Protein AF-A0A2J6XU06-F1 (afdb_monomer)

Structure (mmCIF, N/CA/C/O backbone):
data_AF-A0A2J6XU06-F1
#
_entry.id   AF-A0A2J6XU06-F1
#
loop_
_atom_site.group_PDB
_atom_site.id
_atom_site.type_symbol
_atom_site.label_atom_id
_atom_site.label_alt_id
_atom_site.label_comp_id
_atom_site.label_asym_id
_atom_site.label_entity_id
_atom_site.label_seq_id
_atom_site.pdbx_PDB_ins_code
_atom_site.Cartn_x
_atom_site.Cartn_y
_atom_site.Cartn_z
_atom_site.occupancy
_atom_site.B_iso_or_equiv
_atom_site.auth_seq_id
_atom_site.auth_comp_id
_atom_site.auth_asym_id
_atom_site.auth_atom_id
_atom_site.pdbx_PDB_model_num
ATOM 1 N N . MET A 1 1 ? -51.355 13.687 33.586 1.00 67.88 1 MET A N 1
ATOM 2 C CA . MET A 1 1 ? -50.413 12.546 33.483 1.00 67.88 1 MET A CA 1
ATOM 3 C C . MET A 1 1 ? -50.213 12.056 32.044 1.00 67.88 1 MET A C 1
ATOM 5 O O . MET A 1 1 ? -49.073 11.994 31.612 1.00 67.88 1 MET A O 1
ATOM 9 N N . LYS A 1 2 ? -51.275 11.806 31.255 1.00 71.44 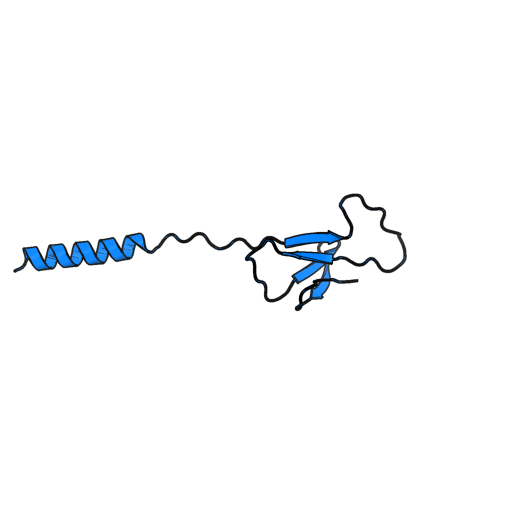2 LYS A N 1
ATOM 10 C CA . LYS A 1 2 ? -51.166 11.309 29.860 1.00 71.44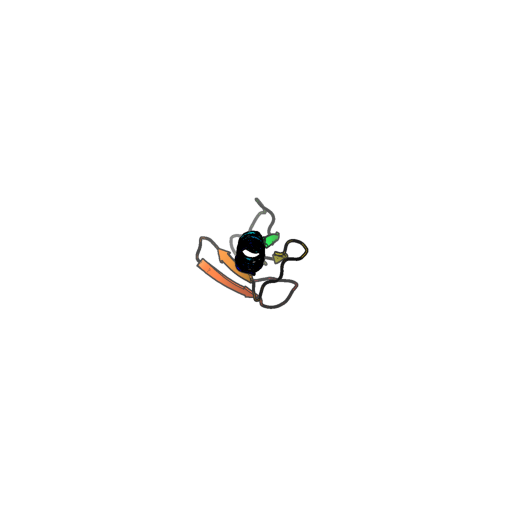 2 LYS A CA 1
ATOM 11 C C . LYS A 1 2 ? -50.379 12.225 28.894 1.00 71.44 2 LYS A C 1
ATOM 13 O O . LYS A 1 2 ? -49.582 11.732 28.110 1.00 71.44 2 LYS A O 1
ATOM 18 N N . LYS A 1 3 ? -50.541 13.557 28.997 1.00 70.94 3 LYS A N 1
ATOM 19 C CA . LYS A 1 3 ? -49.826 14.551 28.160 1.00 70.94 3 LYS A CA 1
ATOM 20 C C . LYS A 1 3 ? -48.304 14.566 28.389 1.00 70.94 3 LYS A C 1
ATOM 22 O O . LYS A 1 3 ? -47.551 14.734 27.442 1.00 70.94 3 LYS A O 1
ATOM 27 N N . VAL A 1 4 ? -47.862 14.348 29.632 1.00 76.50 4 VAL A N 1
ATOM 28 C CA . VAL A 1 4 ? -46.434 14.305 30.005 1.00 76.50 4 VAL A CA 1
ATOM 29 C C . VAL A 1 4 ? -45.774 13.027 29.478 1.00 76.50 4 VAL A C 1
ATOM 31 O O . VAL A 1 4 ? -44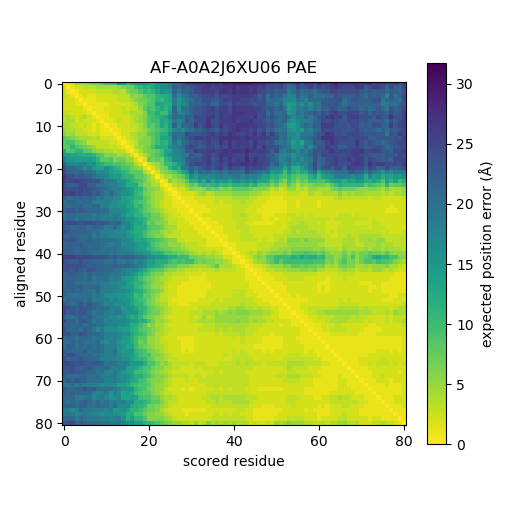.677 13.084 28.941 1.00 76.50 4 VAL A O 1
ATOM 34 N N . PHE A 1 5 ? -46.480 11.893 29.534 1.00 79.00 5 PHE A N 1
ATOM 35 C CA . PHE A 1 5 ? -46.021 10.626 28.951 1.00 79.00 5 PHE A CA 1
ATOM 36 C C . PHE A 1 5 ? -45.850 10.698 27.427 1.00 79.00 5 PHE A C 1
ATOM 38 O O . PHE A 1 5 ? -44.869 10.194 26.889 1.00 79.00 5 PHE A O 1
ATOM 45 N N . TYR A 1 6 ? -46.781 11.365 26.738 1.00 80.12 6 TYR A N 1
ATOM 46 C CA . TYR A 1 6 ? -46.716 11.554 25.287 1.00 80.1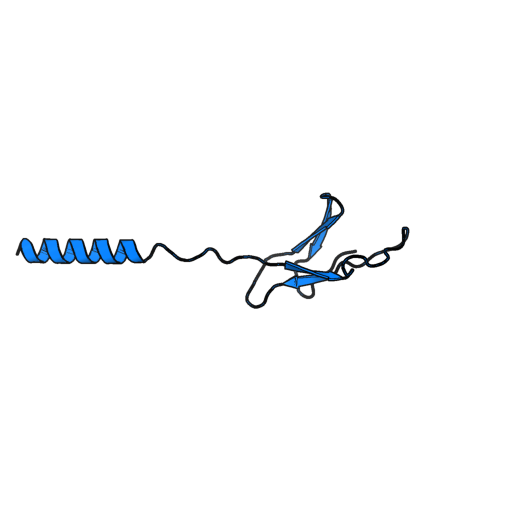2 6 TYR A CA 1
ATOM 47 C C . TYR A 1 6 ? -45.529 12.438 24.879 1.00 80.12 6 TYR A C 1
ATOM 49 O O . TYR A 1 6 ? -44.819 12.130 23.927 1.00 80.12 6 TYR A O 1
ATOM 57 N N . LEU A 1 7 ? -45.272 13.504 25.644 1.00 80.56 7 LEU A N 1
ATOM 58 C CA . LEU A 1 7 ? -44.152 14.415 25.409 1.00 80.56 7 LEU A CA 1
ATOM 59 C C . LEU A 1 7 ? -42.795 13.724 25.615 1.00 80.56 7 LEU A C 1
ATOM 61 O O . LEU A 1 7 ? -41.893 13.893 24.800 1.00 80.56 7 LEU A O 1
ATOM 65 N N . ILE A 1 8 ? -42.672 12.901 26.663 1.00 81.56 8 ILE A N 1
ATOM 66 C CA . ILE A 1 8 ? -41.469 12.097 26.929 1.00 81.56 8 ILE A CA 1
ATOM 67 C C . ILE A 1 8 ? -41.259 11.058 25.817 1.00 81.56 8 ILE A C 1
ATOM 69 O O . ILE A 1 8 ? -40.141 10.900 25.337 1.00 81.56 8 ILE A O 1
ATOM 73 N N . SER A 1 9 ? -42.323 10.396 25.352 1.00 79.69 9 SER A N 1
ATOM 74 C CA . SER A 1 9 ? -42.242 9.422 24.256 1.00 79.69 9 SER A CA 1
ATOM 75 C C . SER A 1 9 ? -41.801 10.060 22.931 1.00 79.69 9 SER A C 1
ATOM 77 O O . SER A 1 9 ? -40.933 9.505 22.261 1.00 79.69 9 SER A O 1
ATOM 79 N N . ILE A 1 10 ? -42.320 11.245 22.586 1.00 81.25 10 ILE A N 1
ATOM 80 C CA . ILE A 1 10 ? -41.904 11.999 21.390 1.00 81.25 10 ILE A CA 1
ATOM 81 C C . ILE A 1 10 ? -40.439 12.440 21.494 1.00 81.25 10 ILE A C 1
ATOM 83 O O . ILE A 1 10 ? -39.702 12.317 20.521 1.00 81.25 10 ILE A O 1
ATOM 87 N N . LEU A 1 11 ? -39.999 12.915 22.662 1.00 79.12 11 LEU A N 1
ATOM 88 C CA . LEU A 1 11 ? -38.616 13.349 22.881 1.00 79.12 11 LEU A CA 1
ATOM 89 C C . LEU A 1 11 ? -37.617 12.187 22.736 1.00 79.12 11 LEU A C 1
ATOM 91 O O . LEU A 1 11 ? -36.561 12.360 22.131 1.00 79.12 11 LEU A O 1
ATOM 95 N N . VAL A 1 12 ? -37.971 11.001 23.244 1.00 79.88 12 VAL A N 1
ATOM 96 C CA . VAL A 1 12 ? -37.164 9.772 23.120 1.00 79.88 12 VAL A CA 1
ATOM 97 C C . VAL A 1 12 ? -37.138 9.258 21.675 1.00 79.88 12 VAL A C 1
ATOM 99 O O . VAL A 1 12 ? -36.094 8.841 21.186 1.00 79.88 12 VAL A O 1
ATOM 102 N N . LEU A 1 13 ? -38.260 9.324 20.955 1.00 70.31 13 LEU A N 1
ATOM 103 C CA . LEU A 1 13 ? -38.308 8.986 19.527 1.00 70.31 13 LEU A CA 1
ATOM 104 C C . LEU A 1 13 ? -37.488 9.967 18.674 1.00 70.31 13 LEU A C 1
ATOM 106 O O . LEU A 1 13 ? -36.798 9.548 17.749 1.00 70.31 13 LEU A O 1
ATOM 110 N N . PHE A 1 14 ? -37.517 11.259 19.003 1.00 71.81 14 PHE A N 1
ATOM 111 C CA . PHE A 1 14 ? -36.775 12.296 18.287 1.00 71.81 14 PHE A CA 1
ATOM 112 C C . PHE A 1 14 ? -35.258 12.189 18.509 1.00 71.81 14 PHE A C 1
ATOM 114 O O . PHE A 1 14 ? -34.490 12.331 17.558 1.00 71.81 14 PHE A O 1
ATOM 121 N N . SER A 1 15 ? -34.812 11.866 19.729 1.00 67.81 15 SER A N 1
ATOM 122 C CA . SER A 1 15 ? -33.386 11.648 20.014 1.00 67.81 15 SER A CA 1
ATOM 123 C C . SER A 1 15 ? -32.830 10.397 19.326 1.00 67.81 15 SER A C 1
ATOM 125 O O . SER A 1 15 ? -31.693 10.417 18.854 1.00 67.81 15 SER A O 1
ATOM 127 N N . LEU A 1 16 ? -33.638 9.339 19.191 1.00 61.91 16 LEU A N 1
ATOM 128 C CA . LEU A 1 16 ? -33.268 8.124 18.457 1.00 61.91 16 LEU A CA 1
ATOM 129 C C . LEU A 1 16 ? -33.164 8.354 16.939 1.00 61.91 16 LEU A C 1
ATOM 131 O O . LEU A 1 16 ? -32.332 7.726 16.287 1.00 61.91 16 LEU A O 1
ATOM 135 N N . PHE A 1 17 ? -33.948 9.278 16.376 1.00 62.88 17 PHE A N 1
ATOM 136 C CA . PHE A 1 17 ? -33.907 9.610 14.945 1.00 62.88 17 PHE A CA 1
ATOM 137 C C . PHE A 1 17 ? -32.670 10.430 14.532 1.00 62.88 17 PHE A C 1
ATOM 139 O O . PHE A 1 17 ? -32.214 10.314 13.396 1.00 62.88 17 PHE A O 1
ATOM 146 N N . ILE A 1 18 ? -32.094 11.235 15.435 1.00 63.31 18 ILE A N 1
ATOM 147 C CA . ILE A 1 18 ? -30.947 12.116 15.125 1.00 63.31 18 ILE A CA 1
ATOM 148 C C . ILE A 1 18 ? -29.603 11.357 15.122 1.00 63.31 18 ILE A C 1
ATOM 150 O O . ILE A 1 18 ? -28.638 11.801 14.504 1.00 63.31 18 ILE A O 1
ATOM 154 N N . SER A 1 19 ? -29.529 10.177 15.745 1.00 67.56 19 SER A N 1
ATOM 155 C CA . SER A 1 19 ? -28.278 9.413 15.896 1.00 67.56 19 SER A CA 1
ATOM 156 C C . SER A 1 19 ? -27.813 8.666 14.630 1.00 67.56 19 SER A C 1
ATOM 158 O O . SER A 1 19 ? -26.754 8.039 14.654 1.00 67.56 19 SER A O 1
ATOM 160 N N . GLY A 1 20 ? -28.588 8.671 13.541 1.00 63.19 20 GLY A N 1
ATOM 161 C CA . GLY A 1 20 ? -28.405 7.722 12.434 1.00 63.19 20 GLY A CA 1
ATOM 162 C C . GLY A 1 20 ? -27.421 8.111 11.325 1.00 63.19 20 GLY A C 1
ATOM 163 O O . GLY A 1 20 ? -27.125 7.272 10.480 1.00 63.19 20 GLY A O 1
ATOM 164 N N . CYS A 1 21 ? -26.917 9.348 11.277 1.00 55.94 21 CYS A N 1
ATOM 165 C CA . CYS A 1 21 ? -26.161 9.834 10.116 1.00 55.94 21 CYS A CA 1
ATOM 166 C C . CYS A 1 21 ? -24.691 10.127 10.453 1.00 55.94 21 CYS A C 1
ATOM 168 O O . CYS A 1 21 ? -24.282 11.281 10.536 1.00 55.94 21 CYS A O 1
ATOM 170 N N . ALA A 1 22 ? -23.880 9.082 10.630 1.00 70.56 22 ALA A N 1
ATOM 171 C CA . ALA A 1 22 ? -22.423 9.200 10.547 1.00 70.56 22 ALA A CA 1
ATOM 172 C C . ALA A 1 22 ? -21.970 8.772 9.141 1.00 70.56 22 ALA A C 1
ATOM 174 O O . ALA A 1 22 ? -22.382 7.720 8.648 1.00 70.56 22 ALA A O 1
ATOM 175 N N . SER A 1 23 ? -21.136 9.574 8.474 1.00 72.38 23 SER A N 1
ATOM 176 C CA . SER A 1 23 ? -20.547 9.183 7.191 1.00 72.38 23 SER A CA 1
ATOM 177 C C . SER A 1 23 ? -19.599 7.998 7.399 1.00 72.38 23 SER A C 1
ATOM 179 O O . SER A 1 23 ? -18.777 7.987 8.316 1.00 72.38 23 SER A O 1
ATOM 181 N N . LYS A 1 24 ? -19.715 6.965 6.555 1.00 74.75 24 LYS A N 1
ATOM 182 C CA . LYS A 1 24 ? -18.782 5.831 6.569 1.00 74.75 24 LYS A CA 1
ATOM 183 C C . LYS A 1 24 ? -17.364 6.367 6.321 1.00 74.75 24 LYS A C 1
ATOM 185 O O . LYS A 1 24 ? -17.180 7.066 5.325 1.00 74.75 24 LYS A O 1
ATOM 190 N N . PRO A 1 25 ? -16.365 6.040 7.161 1.00 79.44 25 PRO A N 1
ATOM 191 C CA . PRO A 1 25 ? -15.003 6.497 6.930 1.00 79.44 25 PRO A CA 1
ATOM 192 C C . PRO A 1 25 ? -14.481 5.924 5.609 1.00 79.44 25 PRO A C 1
ATOM 194 O O . PRO A 1 25 ? -14.499 4.709 5.386 1.00 79.44 25 PRO A O 1
ATOM 197 N N . GLU A 1 26 ? -14.043 6.814 4.724 1.00 88.81 26 GLU A N 1
ATOM 198 C CA . GLU A 1 26 ? -13.422 6.452 3.455 1.00 88.81 26 GLU A CA 1
ATOM 199 C C . GLU A 1 26 ? -12.005 5.919 3.700 1.00 88.81 26 GLU A C 1
ATOM 201 O O . GLU A 1 26 ? -11.240 6.479 4.489 1.00 88.81 26 GLU A O 1
ATOM 206 N N . LYS A 1 27 ? -11.645 4.830 3.017 1.00 93.25 27 LYS A N 1
ATOM 207 C CA . LYS A 1 27 ? -10.292 4.269 3.049 1.00 93.25 27 LYS A CA 1
ATOM 208 C C . LYS A 1 27 ? -9.579 4.681 1.773 1.00 93.25 27 LYS A C 1
ATOM 210 O O . LYS A 1 27 ? -9.861 4.135 0.712 1.00 93.25 27 LYS A O 1
ATOM 215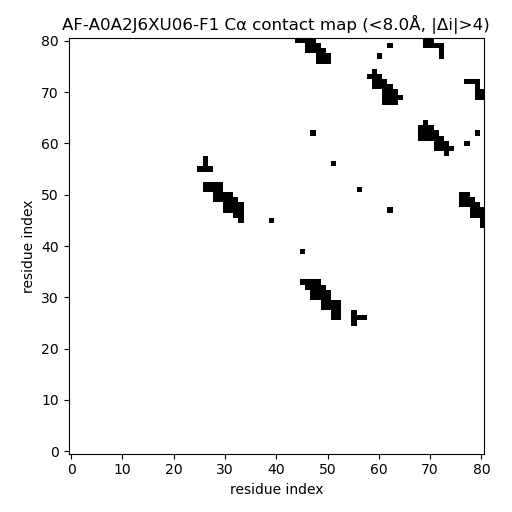 N N . ILE A 1 28 ? -8.676 5.647 1.895 1.00 95.75 28 ILE A N 1
ATOM 216 C CA . ILE A 1 28 ? -7.895 6.158 0.769 1.00 95.75 28 ILE A CA 1
ATOM 217 C C . ILE A 1 28 ? -6.459 5.651 0.894 1.00 95.75 28 ILE A C 1
ATOM 219 O O . ILE A 1 28 ? -5.807 5.857 1.924 1.00 95.75 28 ILE A O 1
ATOM 223 N N . VAL A 1 29 ? -5.982 5.016 -0.175 1.00 96.88 29 VAL A N 1
ATOM 224 C CA . VAL A 1 29 ? -4.617 4.507 -0.336 1.00 96.88 29 VAL A CA 1
ATOM 225 C C . VAL A 1 29 ? -3.983 5.212 -1.531 1.00 96.88 29 VAL A C 1
ATOM 227 O O . VAL A 1 29 ? -4.638 5.413 -2.552 1.00 96.88 29 VAL A O 1
ATOM 230 N N . PHE A 1 30 ? -2.713 5.580 -1.410 1.00 97.06 30 PHE A N 1
ATOM 231 C CA . PHE A 1 30 ? -1.919 6.156 -2.489 1.00 97.06 30 PHE A CA 1
ATOM 232 C C . PHE A 1 30 ? -0.742 5.238 -2.801 1.00 97.06 30 PHE A C 1
ATOM 234 O O . PHE A 1 30 ? -0.010 4.856 -1.889 1.00 97.06 30 PHE A O 1
ATOM 241 N N . VAL A 1 31 ? -0.519 4.954 -4.082 1.00 97.00 31 VAL A N 1
ATOM 242 C CA . VAL A 1 31 ? 0.743 4.374 -4.554 1.00 97.00 31 VAL A CA 1
ATOM 243 C C . VAL A 1 31 ? 1.785 5.491 -4.557 1.00 97.00 31 VAL A C 1
ATOM 245 O O . VAL A 1 31 ? 1.593 6.517 -5.211 1.00 97.0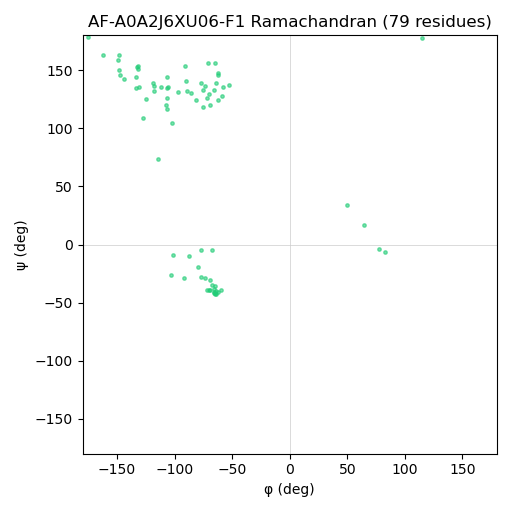0 31 VAL A O 1
ATOM 248 N N . SER A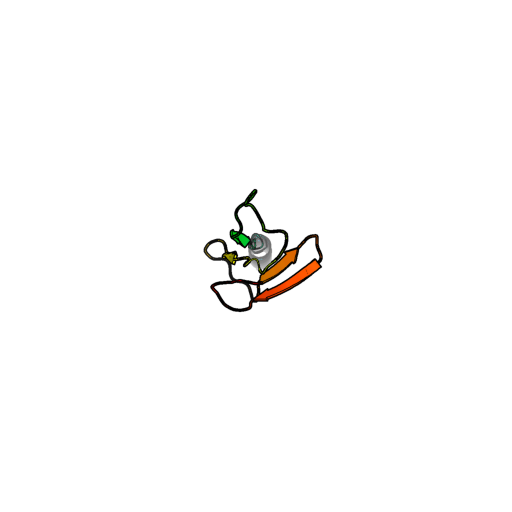 1 32 ? 2.845 5.341 -3.765 1.00 97.06 32 SER A N 1
ATOM 249 C CA . SER A 1 32 ? 3.945 6.309 -3.698 1.00 97.06 32 SER A CA 1
ATOM 250 C C . SER A 1 32 ? 5.064 5.976 -4.676 1.00 97.06 32 SER A C 1
ATOM 252 O O . SER A 1 32 ? 5.738 6.896 -5.138 1.00 97.06 32 SER A O 1
ATOM 254 N N . GLN A 1 33 ? 5.248 4.693 -4.996 1.00 95.56 33 GLN A N 1
ATOM 255 C CA . GLN A 1 33 ? 6.181 4.213 -6.012 1.00 95.56 33 GLN A CA 1
ATOM 256 C C . GLN A 1 33 ? 5.627 2.953 -6.694 1.00 95.56 33 GLN A C 1
ATOM 258 O O . GLN A 1 33 ? 4.978 2.161 -6.012 1.00 95.56 33 GLN A O 1
ATOM 263 N N . PRO A 1 34 ? 5.884 2.754 -7.997 1.00 95.62 34 PRO A N 1
ATOM 264 C CA . PRO A 1 34 ? 6.438 3.740 -8.929 1.00 95.62 34 PRO A CA 1
ATOM 265 C C . PRO A 1 34 ? 5.479 4.927 -9.145 1.00 95.62 34 PRO A C 1
ATOM 267 O O . PRO A 1 34 ? 4.273 4.825 -8.918 1.00 95.62 34 PRO A O 1
ATOM 270 N N . ALA A 1 35 ? 6.014 6.082 -9.549 1.00 96.44 35 ALA A N 1
ATOM 271 C CA . ALA A 1 35 ? 5.172 7.227 -9.887 1.00 96.44 35 ALA A CA 1
ATOM 272 C C . ALA A 1 35 ? 4.430 6.965 -11.206 1.00 96.44 35 ALA A C 1
ATOM 274 O O . ALA A 1 35 ? 4.872 6.183 -12.051 1.00 96.44 35 ALA A O 1
ATOM 275 N N . ASN A 1 36 ? 3.299 7.642 -11.412 1.00 95.44 36 ASN A N 1
ATOM 276 C CA . ASN A 1 36 ? 2.579 7.509 -12.673 1.00 95.44 36 ASN A CA 1
ATOM 277 C C . ASN A 1 36 ? 3.487 7.912 -13.851 1.00 95.44 36 ASN A C 1
ATOM 279 O O . ASN A 1 36 ? 4.162 8.941 -13.788 1.00 95.44 36 ASN A O 1
ATOM 283 N N . ASN A 1 37 ? 3.474 7.116 -14.922 1.00 95.06 37 ASN A N 1
ATOM 284 C CA . ASN A 1 37 ? 4.360 7.243 -16.089 1.00 95.06 37 ASN A CA 1
ATOM 285 C C . ASN A 1 37 ? 5.864 7.022 -15.816 1.00 95.06 37 ASN A C 1
ATOM 287 O O . ASN A 1 37 ? 6.691 7.409 -16.644 1.00 95.06 37 ASN A O 1
ATOM 291 N N . SER A 1 38 ? 6.255 6.416 -14.689 1.00 95.19 38 SER A N 1
ATOM 292 C CA . SER A 1 38 ? 7.639 5.964 -14.502 1.00 95.19 38 SER A CA 1
ATOM 293 C C . SER A 1 38 ? 8.023 4.893 -15.529 1.00 95.19 38 SER A C 1
ATOM 295 O O . SER A 1 38 ? 7.208 4.053 -15.907 1.00 95.19 38 SER A O 1
ATOM 297 N N . TYR A 1 39 ? 9.291 4.895 -15.947 1.00 93.56 39 TYR A N 1
ATOM 298 C CA . TYR A 1 39 ? 9.852 3.787 -16.713 1.00 93.56 39 TYR A CA 1
ATOM 299 C C . TYR A 1 39 ? 9.978 2.560 -15.811 1.00 93.56 39 TYR A C 1
ATOM 301 O O . TYR A 1 39 ? 10.689 2.592 -14.806 1.00 93.56 39 TYR A O 1
ATOM 309 N N . VAL A 1 40 ? 9.294 1.487 -16.192 1.00 91.50 40 VAL A N 1
ATOM 310 C CA . VAL A 1 40 ? 9.381 0.189 -15.534 1.00 91.50 40 VAL A CA 1
ATOM 311 C C . VAL A 1 40 ? 10.162 -0.741 -16.461 1.00 91.50 40 VAL A C 1
ATOM 313 O O . VAL A 1 40 ? 9.746 -0.931 -17.607 1.00 91.50 40 VAL A O 1
ATOM 316 N N . PRO A 1 41 ? 11.312 -1.288 -16.029 1.00 89.75 41 PRO A N 1
ATOM 317 C CA . PRO A 1 41 ? 12.079 -2.193 -16.870 1.00 89.75 41 PRO A CA 1
ATOM 318 C C . PRO A 1 41 ? 11.259 -3.458 -17.147 1.00 89.75 41 PRO A C 1
ATOM 320 O O . PRO A 1 41 ? 10.627 -4.006 -16.250 1.00 89.75 41 PRO A O 1
ATOM 323 N N . GLY A 1 42 ? 11.300 -3.959 -18.385 1.00 87.12 42 GLY A N 1
ATOM 324 C CA . GLY A 1 42 ? 10.580 -5.184 -18.771 1.00 87.12 42 GLY A CA 1
ATOM 325 C C . GLY A 1 42 ? 11.115 -6.470 -18.123 1.00 87.12 42 GLY A C 1
ATOM 326 O O . GLY A 1 42 ? 10.553 -7.541 -18.324 1.00 87.12 42 GLY A O 1
ATOM 327 N N . SER A 1 43 ? 12.208 -6.376 -17.365 1.00 89.75 43 SER A N 1
ATOM 328 C CA . SER A 1 43 ? 12.806 -7.466 -16.601 1.00 89.75 43 SER A CA 1
ATOM 329 C C . SER A 1 43 ? 13.374 -6.933 -15.291 1.00 89.75 43 SER A C 1
ATOM 331 O O . SER A 1 43 ? 13.997 -5.870 -15.283 1.00 89.75 43 SER A O 1
ATOM 333 N N . GLY A 1 44 ? 13.244 -7.712 -14.222 1.00 87.56 44 GLY A N 1
ATOM 334 C CA . GLY A 1 44 ? 13.711 -7.349 -12.886 1.00 87.56 44 GLY A CA 1
ATOM 335 C C . GLY A 1 44 ? 12.558 -7.189 -11.903 1.00 87.56 44 GLY A C 1
ATOM 336 O O . GLY A 1 44 ? 11.396 -7.354 -12.262 1.00 87.56 44 GLY A O 1
ATOM 337 N N . LEU A 1 45 ? 12.909 -6.906 -10.652 1.00 91.12 45 LEU A N 1
ATOM 338 C CA . LEU A 1 45 ? 11.948 -6.637 -9.588 1.00 91.12 45 LEU A CA 1
ATOM 339 C C . LEU A 1 45 ? 11.644 -5.142 -9.545 1.00 91.12 45 LEU A C 1
ATOM 341 O O . LEU A 1 45 ? 12.544 -4.316 -9.724 1.00 91.12 45 LEU A O 1
ATOM 345 N N . VAL A 1 46 ? 10.380 -4.810 -9.307 1.00 94.06 46 VAL A N 1
ATOM 346 C CA . VAL A 1 46 ? 9.897 -3.433 -9.234 1.00 94.06 46 VAL A CA 1
ATOM 347 C C . VAL A 1 46 ? 9.162 -3.302 -7.920 1.00 94.06 46 VAL A C 1
ATOM 349 O O . VAL A 1 46 ? 8.084 -3.855 -7.750 1.00 94.06 46 VAL A O 1
ATOM 352 N N . GLU A 1 47 ? 9.751 -2.567 -6.985 1.00 95.19 47 GLU A N 1
ATOM 353 C CA . GLU A 1 47 ? 9.087 -2.321 -5.714 1.00 95.19 47 GLU A CA 1
ATOM 354 C C . GLU A 1 47 ? 7.893 -1.381 -5.908 1.00 95.19 47 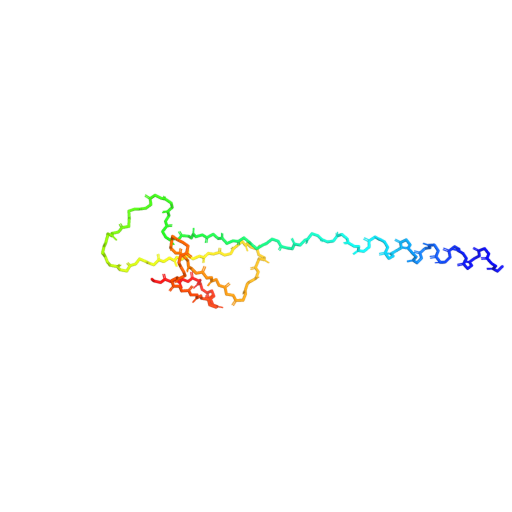GLU A C 1
ATOM 356 O O . GLU A 1 47 ? 8.005 -0.305 -6.507 1.00 95.19 47 GLU A O 1
ATOM 361 N N . VAL A 1 48 ? 6.747 -1.794 -5.372 1.00 97.00 48 VAL A N 1
ATOM 362 C CA . VAL A 1 48 ? 5.543 -0.979 -5.264 1.00 97.00 48 VAL A CA 1
ATOM 363 C C . VAL A 1 48 ? 5.368 -0.584 -3.807 1.00 97.00 48 VAL A C 1
ATOM 365 O O . VAL A 1 48 ? 5.144 -1.431 -2.946 1.00 97.00 48 VAL A O 1
ATOM 368 N N . SER A 1 49 ? 5.439 0.713 -3.525 1.00 97.62 49 SER A N 1
ATOM 369 C CA . SER A 1 49 ? 5.235 1.259 -2.183 1.00 97.62 49 SER A CA 1
ATOM 370 C C . SER A 1 49 ? 3.891 1.970 -2.093 1.00 97.62 49 SER A C 1
ATOM 372 O O . SER A 1 49 ? 3.467 2.656 -3.031 1.00 97.62 49 SER A O 1
ATOM 374 N N . ALA A 1 50 ? 3.235 1.860 -0.940 1.00 98.12 50 ALA A N 1
ATOM 375 C CA . ALA A 1 50 ? 1.950 2.497 -0.689 1.00 98.12 50 ALA A CA 1
ATOM 376 C C . ALA A 1 50 ? 1.922 3.252 0.644 1.00 98.12 50 ALA A C 1
ATOM 378 O O . ALA A 1 50 ? 2.578 2.893 1.622 1.00 98.12 50 ALA A O 1
ATOM 379 N N . ARG A 1 51 ? 1.095 4.299 0.698 1.00 96.88 51 ARG A N 1
ATOM 380 C CA . ARG A 1 51 ? 0.801 5.057 1.919 1.00 96.88 51 ARG A CA 1
ATOM 381 C C . ARG A 1 51 ? -0.695 5.278 2.084 1.00 96.88 51 ARG A C 1
ATOM 383 O O . ARG A 1 51 ? -1.442 5.371 1.111 1.00 96.88 51 ARG A O 1
ATOM 390 N N . LEU A 1 52 ? -1.125 5.423 3.328 1.00 97.19 52 LEU A N 1
ATOM 391 C CA . LEU A 1 52 ? -2.505 5.754 3.669 1.00 97.19 52 LEU A CA 1
ATOM 392 C C . LEU A 1 52 ? -2.684 7.272 3.759 1.00 97.19 52 LEU A C 1
ATOM 394 O O . LEU A 1 52 ? -1.739 8.007 4.056 1.00 97.19 52 LEU A O 1
ATOM 398 N N . LYS A 1 53 ? -3.910 7.748 3.527 1.00 95.62 53 LYS A N 1
ATOM 399 C CA . LYS A 1 53 ? -4.300 9.099 3.955 1.00 95.62 53 LYS A CA 1
ATOM 400 C C . LYS A 1 53 ? -4.213 9.203 5.484 1.00 95.62 53 LYS A C 1
ATOM 402 O O . LYS A 1 53 ? -4.469 8.230 6.189 1.00 95.62 53 LYS A O 1
ATOM 407 N N . GLU A 1 54 ? -3.886 10.384 5.999 1.00 92.62 54 GLU A N 1
ATOM 408 C CA . GLU A 1 54 ? -3.840 10.635 7.443 1.00 92.62 54 GLU A CA 1
ATOM 409 C C . GLU A 1 54 ? -5.151 10.236 8.141 1.00 92.62 54 GLU A C 1
ATOM 411 O O . GLU A 1 54 ? -6.247 10.484 7.632 1.00 92.62 54 GLU A O 1
ATOM 416 N N . GLY A 1 55 ? -5.030 9.586 9.303 1.00 90.62 55 GLY A N 1
ATOM 417 C CA . GLY A 1 55 ? -6.165 9.097 10.094 1.00 90.62 55 GLY A CA 1
ATOM 418 C C . GLY A 1 55 ? -6.824 7.812 9.573 1.00 90.62 55 GLY A C 1
ATOM 419 O O . GLY A 1 55 ? -7.716 7.284 10.239 1.00 90.62 55 GLY A O 1
ATOM 420 N N . VAL A 1 56 ? -6.395 7.276 8.424 1.00 93.56 56 VAL A N 1
ATOM 421 C CA . VAL A 1 56 ? -6.878 5.986 7.910 1.00 93.56 56 VAL A CA 1
ATOM 422 C C . VAL A 1 56 ? -6.069 4.846 8.524 1.00 93.56 56 VAL A C 1
ATOM 424 O O . VAL A 1 56 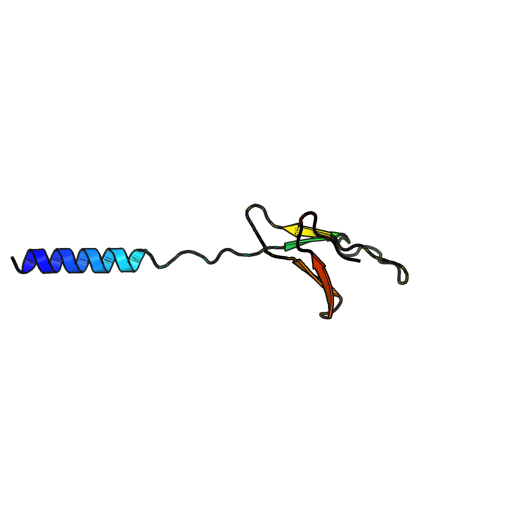? -4.844 4.845 8.479 1.00 93.56 56 VAL A O 1
ATOM 427 N N . ASN A 1 57 ? -6.776 3.839 9.042 1.00 91.62 57 ASN A N 1
ATOM 428 C CA . ASN A 1 57 ? -6.199 2.583 9.514 1.00 91.62 57 ASN A CA 1
ATOM 429 C C . ASN A 1 57 ? -6.749 1.419 8.685 1.00 91.62 57 ASN A C 1
ATOM 431 O O . ASN A 1 57 ? -7.953 1.342 8.409 1.00 91.62 57 ASN A O 1
ATOM 435 N N . VAL A 1 58 ? -5.870 0.499 8.299 1.00 95.06 58 VAL A N 1
ATOM 436 C CA . VAL A 1 58 ? -6.221 -0.731 7.581 1.00 95.06 58 VAL A CA 1
ATOM 437 C C . VAL A 1 58 ? -5.542 -1.919 8.252 1.00 95.06 58 VAL A C 1
ATOM 439 O O . VAL A 1 58 ? -4.517 -1.757 8.899 1.00 95.06 58 VAL A O 1
ATOM 442 N N . ALA A 1 59 ? -6.126 -3.108 8.107 1.00 96.62 59 ALA A N 1
ATOM 443 C CA . ALA A 1 59 ? -5.505 -4.340 8.593 1.00 96.62 59 ALA A CA 1
ATOM 444 C C . ALA A 1 59 ? -4.382 -4.831 7.664 1.00 96.62 59 ALA A C 1
ATOM 446 O O . ALA A 1 59 ? -3.474 -5.514 8.118 1.00 96.62 59 ALA A O 1
ATOM 447 N N . LYS A 1 60 ? -4.484 -4.511 6.367 1.00 96.75 60 LYS A N 1
ATOM 448 C CA . LYS A 1 60 ? -3.502 -4.822 5.327 1.00 96.75 60 LYS A CA 1
ATOM 449 C C . LYS A 1 60 ? -3.722 -3.957 4.087 1.00 96.75 60 LYS A C 1
ATOM 451 O O . LYS A 1 60 ? -4.821 -3.419 3.904 1.00 96.75 60 LYS A O 1
ATOM 456 N N . ILE A 1 61 ? -2.714 -3.897 3.225 1.00 98.00 61 ILE A N 1
ATOM 457 C CA . ILE A 1 61 ? -2.801 -3.427 1.839 1.00 98.00 61 ILE A CA 1
ATOM 458 C C . ILE A 1 61 ? -2.583 -4.626 0.919 1.00 98.00 61 ILE A C 1
ATOM 460 O O . ILE A 1 61 ? -1.697 -5.435 1.159 1.00 98.00 61 ILE A O 1
ATOM 464 N N . GLU A 1 62 ? -3.398 -4.749 -0.123 1.00 98.00 62 GLU A N 1
ATOM 465 C CA . GLU A 1 62 ? -3.218 -5.740 -1.184 1.00 98.00 62 GLU A CA 1
ATOM 466 C C . GLU A 1 62 ? -2.721 -5.025 -2.443 1.00 98.00 62 GLU A C 1
ATOM 468 O O . GLU A 1 62 ? -3.244 -3.970 -2.811 1.00 98.00 62 GLU A O 1
ATOM 473 N N . PHE A 1 63 ? -1.711 -5.597 -3.090 1.00 97.88 63 PHE A N 1
ATOM 474 C CA . PHE A 1 63 ? -1.076 -5.040 -4.279 1.00 97.88 63 PHE A CA 1
ATOM 475 C C . PHE A 1 63 ? -1.515 -5.830 -5.509 1.00 97.88 63 PHE A C 1
ATOM 477 O O . PHE A 1 63 ? -1.550 -7.064 -5.486 1.00 97.88 63 PHE A O 1
ATOM 484 N N . TYR A 1 64 ? -1.851 -5.110 -6.579 1.00 97.12 64 TYR A N 1
ATOM 485 C CA . TYR A 1 64 ? -2.377 -5.677 -7.815 1.00 97.12 64 TYR A CA 1
ATOM 486 C C . TYR A 1 64 ? -1.670 -5.093 -9.035 1.00 97.12 64 TYR A C 1
ATOM 488 O O . TYR A 1 64 ? -1.401 -3.893 -9.078 1.00 97.12 64 TYR A O 1
ATOM 496 N N . VAL A 1 65 ? -1.464 -5.933 -10.048 1.00 94.31 65 VAL A N 1
ATOM 497 C CA . VAL A 1 65 ? -1.029 -5.544 -11.396 1.00 94.31 65 VAL A CA 1
ATOM 498 C C . VAL A 1 65 ? -2.047 -6.106 -12.379 1.00 94.31 65 VAL A C 1
ATOM 500 O O . VAL A 1 65 ? -2.366 -7.291 -12.321 1.00 94.31 65 VAL A O 1
ATOM 503 N N . ASP A 1 66 ? -2.625 -5.246 -13.219 1.00 94.44 66 ASP A N 1
ATOM 504 C CA . ASP A 1 66 ? -3.647 -5.615 -14.213 1.00 94.44 66 ASP A CA 1
ATOM 505 C C . ASP A 1 66 ? -4.817 -6.445 -13.642 1.00 94.44 66 ASP A C 1
ATOM 507 O O . ASP A 1 66 ? -5.378 -7.328 -14.287 1.00 94.44 66 ASP A O 1
ATOM 511 N N . GLY A 1 67 ? -5.191 -6.165 -12.389 1.00 96.44 67 GLY A N 1
ATOM 512 C CA . GLY A 1 67 ? -6.261 -6.863 -11.670 1.00 96.44 67 GLY A CA 1
ATOM 513 C C . GLY A 1 67 ? -5.852 -8.190 -11.016 1.00 96.44 67 GLY A C 1
ATOM 514 O O . GLY A 1 67 ? -6.643 -8.745 -10.253 1.00 96.44 67 GLY A O 1
ATOM 515 N N . ALA A 1 68 ? -4.630 -8.681 -11.234 1.00 96.94 68 ALA A N 1
ATOM 516 C CA . ALA A 1 68 ? -4.086 -9.851 -10.549 1.00 96.94 68 ALA A CA 1
ATOM 517 C C . ALA A 1 68 ? -3.378 -9.443 -9.251 1.00 96.94 68 ALA A C 1
ATOM 519 O O . ALA A 1 68 ? -2.572 -8.514 -9.241 1.00 96.94 68 ALA A O 1
ATOM 520 N N . LYS A 1 69 ? -3.672 -10.136 -8.145 1.00 97.06 69 LYS A N 1
ATOM 521 C CA . LYS A 1 69 ? -3.006 -9.890 -6.860 1.00 97.06 69 LYS A CA 1
ATOM 522 C C . LYS A 1 69 ? -1.570 -10.403 -6.916 1.00 97.06 69 LYS A C 1
ATOM 524 O O . LYS A 1 69 ? -1.367 -11.582 -7.197 1.00 97.06 69 LYS A O 1
ATOM 529 N N . ILE A 1 70 ? -0.612 -9.541 -6.590 1.00 95.50 70 ILE A N 1
ATOM 530 C CA . ILE A 1 70 ? 0.816 -9.889 -6.528 1.00 95.50 70 ILE A CA 1
ATOM 531 C C . ILE A 1 70 ? 1.310 -10.067 -5.089 1.00 95.50 70 ILE A C 1
ATOM 533 O O . ILE A 1 70 ? 2.223 -10.846 -4.842 1.00 95.50 70 ILE A O 1
ATOM 537 N N . GLY A 1 71 ? 0.659 -9.418 -4.120 1.00 96.88 71 GLY A N 1
ATOM 538 C CA . GLY A 1 71 ? 1.095 -9.472 -2.732 1.00 96.88 71 GLY A CA 1
ATOM 539 C C . GLY A 1 71 ? 0.158 -8.766 -1.766 1.00 96.88 71 GLY A C 1
ATOM 540 O O . GLY A 1 71 ? -0.872 -8.198 -2.143 1.00 96.88 71 GLY A O 1
ATOM 541 N N . GLU A 1 72 ? 0.513 -8.833 -0.491 1.00 97.88 72 GLU A N 1
ATOM 542 C CA . GLU A 1 72 ? -0.130 -8.086 0.580 1.00 97.88 72 GLU A CA 1
ATOM 543 C C . GLU A 1 72 ? 0.873 -7.749 1.679 1.00 97.88 72 GLU A C 1
ATOM 545 O O . GLU A 1 72 ? 1.815 -8.505 1.909 1.00 97.88 72 GLU A O 1
ATOM 550 N N . ASP A 1 73 ? 0.642 -6.630 2.360 1.00 98.50 73 ASP A N 1
ATOM 551 C CA . ASP A 1 73 ? 1.459 -6.180 3.482 1.00 98.50 73 ASP A CA 1
ATOM 552 C C . ASP A 1 73 ? 0.569 -5.751 4.655 1.00 98.50 73 ASP A C 1
ATOM 554 O O . ASP A 1 73 ? -0.435 -5.052 4.483 1.00 98.50 73 ASP A O 1
ATOM 558 N N . PHE A 1 74 ? 0.935 -6.202 5.851 1.00 97.88 74 PHE A N 1
ATOM 559 C CA . PHE A 1 74 ? 0.216 -5.992 7.107 1.00 97.88 74 PHE A CA 1
ATOM 560 C C . PHE A 1 74 ? 0.846 -4.893 7.969 1.00 97.88 74 PHE A C 1
ATOM 562 O O . PHE A 1 74 ? 0.244 -4.492 8.969 1.00 97.88 74 PHE A O 1
ATOM 569 N N . TYR A 1 75 ? 2.034 -4.399 7.608 1.00 96.38 75 TYR A N 1
ATOM 570 C CA . TYR A 1 75 ? 2.807 -3.493 8.450 1.00 96.38 75 TYR A CA 1
ATOM 571 C C . TYR A 1 75 ? 3.289 -2.274 7.659 1.00 96.38 75 TYR A C 1
ATOM 573 O O . TYR A 1 75 ? 3.781 -2.378 6.548 1.00 96.38 75 TYR A O 1
ATOM 581 N N . SER A 1 76 ? 3.152 -1.084 8.247 1.00 94.88 76 SER A N 1
ATOM 582 C CA . SER A 1 76 ? 3.721 0.139 7.670 1.00 94.88 76 SER A CA 1
ATOM 583 C C . SER A 1 76 ? 5.234 0.189 7.942 1.00 94.88 76 SER A C 1
ATOM 585 O O . SER A 1 76 ? 5.624 -0.065 9.085 1.00 94.88 76 SER A O 1
ATOM 587 N N . PRO A 1 77 ? 6.086 0.616 6.989 1.00 96.00 77 PRO A N 1
ATOM 588 C CA . PRO A 1 77 ? 5.761 1.111 5.645 1.00 96.00 77 PRO A CA 1
ATOM 589 C C . PRO A 1 77 ? 5.373 -0.016 4.683 1.00 96.00 77 PRO A C 1
ATOM 591 O O . PRO A 1 77 ? 6.082 -1.006 4.593 1.00 96.00 77 PRO A O 1
ATOM 594 N N . TYR A 1 78 ? 4.275 0.172 3.947 1.00 98.12 78 TYR A N 1
ATOM 595 C CA . TYR A 1 78 ? 3.717 -0.882 3.104 1.00 98.12 78 TYR A CA 1
ATOM 596 C C . TYR A 1 78 ? 4.448 -0.990 1.762 1.00 98.12 78 TYR A C 1
ATOM 598 O O . TYR A 1 78 ? 4.461 -0.009 1.000 1.00 98.12 78 TYR A O 1
ATOM 606 N N . SER A 1 79 ? 4.968 -2.173 1.428 1.00 97.62 79 SER A N 1
ATOM 607 C CA . SER A 1 79 ? 5.527 -2.444 0.096 1.00 97.62 79 SER A CA 1
ATOM 608 C C . SER A 1 79 ? 5.371 -3.890 -0.392 1.00 97.62 79 SER A C 1
ATOM 610 O O . SER A 1 79 ? 5.037 -4.806 0.358 1.00 97.62 79 SER A O 1
ATOM 612 N N . SER A 1 80 ? 5.546 -4.085 -1.702 1.00 96.62 80 SER A N 1
ATOM 613 C CA . SER A 1 80 ? 5.515 -5.389 -2.375 1.00 96.62 80 SER A CA 1
ATOM 614 C C . SER A 1 80 ? 6.446 -5.396 -3.598 1.00 96.62 80 SER A C 1
ATOM 616 O O . SER A 1 80 ? 6.787 -4.326 -4.105 1.00 96.62 80 SER A O 1
ATOM 618 N N . LEU A 1 81 ? 6.869 -6.586 -4.043 1.00 92.06 81 LEU A N 1
ATOM 619 C CA . LEU A 1 81 ? 7.805 -6.816 -5.157 1.00 92.06 81 LEU A CA 1
ATOM 620 C C . LEU A 1 81 ? 7.139 -7.545 -6.326 1.00 92.06 81 LEU A C 1
ATOM 622 O O . LEU A 1 81 ? 6.201 -8.331 -6.059 1.00 92.06 81 LEU A O 1
#

Solvent-accessible surface area (backbone atoms only — not comparable to full-atom values): 5326 Å² total; per-residue (Å²): 114,70,69,60,54,51,52,52,52,51,52,53,54,51,58,63,64,69,72,72,81,73,82,79,85,75,84,56,75,42,72,68,30,65,52,91,90,56,91,72,73,96,68,82,86,61,66,37,31,47,46,66,45,90,94,55,84,72,79,58,50,76,42,66,59,99,84,43,79,70,44,68,30,71,53,87,85,31,56,45,99

Mean predicted aligned error: 9.84 Å

Secondary structure (DSSP, 8-state):
-HHHHHHHHHHHHHHHHHTT-PPPPP--EEEEESPTT----SSS---EEEEEPTT---S-EEEEETTEEEEEE-SSSEEE-

Radius of gyration: 24.25 Å; Cα contacts (8 Å, |Δi|>4): 84; chains: 1; bounding box: 65×24×52 Å

Sequence (81 aa):
MKKVFYLISILVLFSLFISGCASKPEKIVFVSQPANNSYVPGSGLVEVSARLKEGVNVAKIEFYVDGAKIGEDFYSPYSSL

Foldseek 3Di:
DVVVVVVVVVVVVVVVVVPPDDDDDDWDKDWPPPDPPDDDDPDDDGKIWMDTDPPHDDQKDWDDDPNHTQDMDRDPRDMDD

pLDDT: mean 88.1, std 11.46, range [55.94, 98.5]

Nearest PDB structures (foldseek):
  3pdd-assembly1_A  TM=7.541E-01  e=5.515E-02  Acetivibrio thermocellus ATCC 27405
  3pdg-assembly1_A  TM=7.450E-01  e=8.088E-02  Acetivibrio thermocellus ATCC 27405